Protein AF-A0A846PAI8-F1 (afdb_monomer)

Structure (mmCIF, N/CA/C/O backbone):
data_AF-A0A846PAI8-F1
#
_entry.id   AF-A0A846PAI8-F1
#
loop_
_atom_site.group_PDB
_atom_site.id
_atom_site.type_symbol
_atom_site.label_atom_id
_atom_site.label_alt_id
_atom_site.label_comp_id
_atom_site.label_asym_id
_atom_site.label_entity_id
_atom_site.label_seq_id
_atom_site.pdbx_PDB_ins_code
_atom_site.Cartn_x
_atom_site.Cartn_y
_atom_site.Cartn_z
_atom_site.occupancy
_atom_site.B_iso_or_equiv
_atom_site.auth_seq_id
_atom_site.auth_comp_id
_atom_site.auth_asym_id
_atom_site.auth_atom_id
_atom_site.pdbx_PDB_model_num
ATOM 1 N N . MET A 1 1 ? 54.016 17.476 37.861 1.00 36.34 1 MET A N 1
ATOM 2 C CA . MET A 1 1 ? 52.611 17.918 37.958 1.00 36.34 1 MET A CA 1
ATOM 3 C C . MET A 1 1 ? 52.037 17.836 36.549 1.00 36.34 1 MET A C 1
ATOM 5 O O . MET A 1 1 ? 52.328 18.685 35.728 1.00 36.34 1 MET A O 1
ATOM 9 N N . MET A 1 2 ? 51.736 16.606 36.139 1.00 34.03 2 MET A N 1
ATOM 10 C CA . MET A 1 2 ? 50.379 16.043 36.056 1.00 34.03 2 MET A CA 1
ATOM 11 C C . MET A 1 2 ? 49.679 16.520 34.773 1.00 34.03 2 MET A C 1
ATOM 13 O O . MET A 1 2 ? 48.854 17.421 34.789 1.00 34.03 2 MET A O 1
ATOM 17 N N . CYS A 1 3 ? 50.070 15.912 33.653 1.00 38.12 3 CYS A N 1
ATOM 18 C CA . CYS A 1 3 ? 49.162 15.716 32.531 1.00 38.12 3 CYS A CA 1
ATOM 19 C C . CYS A 1 3 ? 48.377 14.440 32.850 1.00 38.12 3 CYS A C 1
ATOM 21 O O . CYS A 1 3 ? 48.999 13.389 32.995 1.00 38.12 3 CYS A O 1
ATOM 23 N N . CYS A 1 4 ? 47.056 14.542 32.981 1.00 35.56 4 CYS A N 1
ATOM 24 C CA . CYS A 1 4 ? 46.140 13.418 32.820 1.00 35.56 4 CYS A CA 1
ATOM 25 C C . CYS A 1 4 ? 44.937 13.863 31.967 1.00 35.56 4 CYS A C 1
ATOM 27 O O . CYS A 1 4 ? 44.648 15.060 31.929 1.00 35.56 4 CYS A O 1
ATOM 29 N N . PRO A 1 5 ? 44.312 12.915 31.251 1.00 48.31 5 PRO A N 1
ATOM 30 C CA . PRO A 1 5 ? 43.570 13.132 30.015 1.00 48.31 5 PRO A CA 1
ATOM 31 C C . PRO A 1 5 ? 42.053 13.070 30.234 1.00 48.31 5 PRO A C 1
ATOM 33 O O . PRO A 1 5 ? 41.604 12.400 31.158 1.00 48.31 5 PRO A O 1
ATOM 36 N N . ASP A 1 6 ? 41.276 13.673 29.335 1.00 35.97 6 ASP A N 1
ATOM 37 C CA . ASP A 1 6 ? 39.876 13.286 29.146 1.00 35.97 6 ASP A CA 1
ATOM 38 C C . ASP A 1 6 ? 39.722 12.646 27.766 1.00 35.97 6 ASP A C 1
ATOM 40 O O . ASP A 1 6 ? 39.612 13.299 26.726 1.00 35.97 6 ASP A O 1
ATOM 44 N N . ASP A 1 7 ? 39.782 11.316 27.803 1.00 42.66 7 ASP A N 1
ATOM 45 C CA . ASP A 1 7 ? 39.329 10.399 26.772 1.00 42.66 7 ASP A CA 1
ATOM 46 C C . ASP A 1 7 ? 37.816 10.561 26.559 1.00 42.66 7 ASP A C 1
ATOM 48 O O . ASP A 1 7 ? 36.997 10.046 27.322 1.00 42.66 7 ASP A O 1
ATOM 52 N N . HIS A 1 8 ? 37.429 11.185 25.449 1.00 39.44 8 HIS A N 1
ATOM 53 C CA . HIS A 1 8 ? 36.162 10.870 24.800 1.00 39.44 8 HIS A CA 1
ATOM 54 C C . HIS A 1 8 ? 36.455 10.271 23.430 1.00 39.44 8 HIS A C 1
ATOM 56 O O . HIS A 1 8 ? 36.760 10.954 22.454 1.00 39.44 8 HIS A O 1
ATOM 62 N N . ALA A 1 9 ? 36.397 8.941 23.406 1.00 36.44 9 ALA A N 1
ATOM 63 C CA . ALA A 1 9 ? 36.524 8.100 22.235 1.00 36.44 9 ALA A CA 1
ATOM 64 C C . ALA A 1 9 ? 35.526 8.524 21.143 1.00 36.44 9 ALA A C 1
ATOM 66 O O . ALA A 1 9 ? 34.367 8.108 21.131 1.00 36.44 9 ALA A O 1
ATOM 67 N N . HIS A 1 10 ? 35.997 9.316 20.180 1.00 39.66 10 HIS A N 1
ATOM 68 C CA . HIS A 1 10 ? 35.376 9.417 18.867 1.00 39.66 10 HIS A CA 1
ATOM 69 C C . HIS A 1 10 ? 35.599 8.085 18.149 1.00 39.66 10 HIS A C 1
ATOM 71 O O . HIS A 1 10 ? 36.611 7.872 17.481 1.00 39.66 10 HIS A O 1
ATOM 77 N N . ALA A 1 11 ? 34.663 7.154 18.334 1.00 42.78 11 ALA A N 1
ATOM 78 C CA . ALA A 1 11 ? 34.606 5.943 17.535 1.00 42.78 11 ALA A CA 1
ATOM 79 C C . ALA A 1 11 ? 34.621 6.322 16.044 1.00 42.78 11 ALA A C 1
ATOM 81 O O . ALA A 1 11 ? 33.962 7.267 15.611 1.00 42.78 11 ALA A O 1
ATOM 82 N N . SER A 1 12 ? 35.424 5.588 15.279 1.00 48.50 12 SER A N 1
ATOM 83 C CA . SER A 1 12 ? 35.656 5.718 13.840 1.00 48.50 12 SER A CA 1
ATOM 84 C C . SER A 1 12 ? 34.348 5.689 13.027 1.00 48.50 12 SER A C 1
ATOM 86 O O . SER A 1 12 ? 33.912 4.650 12.540 1.00 48.50 12 SER A O 1
ATOM 88 N N . HIS A 1 13 ? 33.702 6.847 12.883 1.00 51.06 13 HIS A N 1
ATOM 89 C CA . HIS A 1 13 ? 32.506 7.034 12.055 1.00 51.06 13 HIS A CA 1
ATOM 90 C C . HIS A 1 13 ? 32.840 7.430 10.602 1.00 51.06 13 HIS A C 1
ATOM 92 O O . HIS A 1 13 ? 31.940 7.479 9.765 1.00 51.06 13 HIS A O 1
ATOM 98 N N . SER A 1 14 ? 34.113 7.693 10.266 1.00 60.25 14 SER A N 1
ATOM 99 C CA . SER A 1 14 ? 34.485 8.205 8.935 1.00 60.25 14 SER A CA 1
ATOM 100 C C . SER A 1 14 ? 34.465 7.135 7.839 1.00 60.25 14 SER A C 1
ATOM 102 O O . SER A 1 14 ? 34.021 7.418 6.729 1.00 60.25 14 SER A O 1
ATOM 104 N N . GLY A 1 15 ? 34.873 5.897 8.142 1.00 66.62 15 GLY A N 1
ATOM 105 C CA . GLY A 1 15 ? 34.967 4.827 7.139 1.00 66.62 15 GLY A CA 1
ATOM 106 C C . GLY A 1 15 ? 33.605 4.315 6.662 1.00 66.62 15 GLY A C 1
ATOM 107 O O . GLY A 1 15 ? 33.391 4.116 5.468 1.00 66.62 15 GLY A O 1
ATOM 108 N N . ILE A 1 16 ? 32.648 4.165 7.583 1.00 71.19 16 ILE A N 1
ATOM 109 C CA . ILE A 1 16 ? 31.279 3.742 7.245 1.00 71.19 16 ILE A CA 1
ATOM 110 C C . ILE A 1 16 ? 30.592 4.823 6.404 1.00 71.19 16 ILE A C 1
ATOM 112 O O . ILE A 1 16 ? 29.949 4.514 5.401 1.00 71.19 16 ILE A O 1
ATOM 116 N N . TRP A 1 17 ? 30.773 6.096 6.771 1.00 75.75 17 TRP A N 1
ATOM 117 C CA . TRP A 1 17 ? 30.214 7.218 6.023 1.00 75.75 17 TRP A CA 1
ATOM 118 C C . TRP A 1 17 ? 30.789 7.321 4.606 1.00 75.75 17 TRP A C 1
ATOM 120 O O . TRP A 1 17 ? 30.033 7.546 3.663 1.00 75.75 17 TRP A O 1
ATOM 130 N N . GLN A 1 18 ? 32.096 7.097 4.433 1.00 76.06 18 GLN A N 1
ATOM 131 C CA . GLN A 1 18 ? 32.730 7.062 3.111 1.00 76.06 18 GLN A CA 1
ATOM 132 C C . GLN A 1 18 ? 32.142 5.963 2.221 1.00 76.06 18 GLN A C 1
ATOM 134 O O . GLN A 1 18 ? 31.737 6.251 1.098 1.00 76.06 18 GLN A O 1
ATOM 139 N N . MET A 1 19 ? 32.011 4.7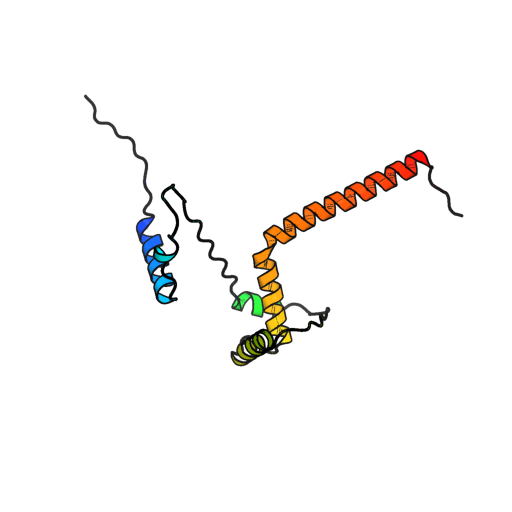40 2.742 1.00 75.75 19 MET A N 1
ATOM 140 C CA . MET A 1 19 ? 31.469 3.611 1.979 1.00 75.75 19 MET A CA 1
ATOM 141 C C . MET A 1 19 ? 30.004 3.832 1.567 1.00 75.75 19 MET A C 1
ATOM 143 O O . MET A 1 19 ? 29.609 3.519 0.444 1.00 75.75 19 MET A O 1
ATOM 147 N N . ILE A 1 20 ? 29.188 4.402 2.460 1.00 77.94 20 ILE A N 1
ATOM 148 C CA . ILE A 1 20 ? 27.792 4.749 2.158 1.00 77.94 20 ILE A CA 1
ATOM 149 C C . ILE A 1 20 ? 27.728 5.874 1.118 1.00 77.94 20 ILE A C 1
ATOM 151 O O . ILE A 1 20 ? 26.963 5.776 0.160 1.00 77.94 20 ILE A O 1
ATOM 155 N N . SER A 1 21 ? 28.547 6.916 1.268 1.00 76.44 21 SER A N 1
ATOM 156 C CA . SER A 1 21 ? 28.586 8.056 0.341 1.00 76.44 21 SER A CA 1
ATOM 157 C C . SER A 1 21 ? 28.981 7.629 -1.072 1.00 76.44 21 SER A C 1
ATOM 159 O O . SER A 1 21 ? 28.377 8.073 -2.046 1.00 76.44 21 SER A O 1
ATOM 161 N N . GLU A 1 22 ? 29.950 6.721 -1.185 1.00 80.62 22 GLU A N 1
ATOM 162 C CA . GLU A 1 22 ? 30.377 6.133 -2.455 1.00 80.62 22 GLU A CA 1
ATOM 163 C C . GLU A 1 22 ? 29.246 5.323 -3.106 1.00 80.62 22 GLU A C 1
ATOM 165 O O . GLU A 1 22 ? 28.915 5.547 -4.271 1.00 80.62 22 GLU A O 1
ATOM 170 N N . LYS A 1 23 ? 28.563 4.465 -2.336 1.00 78.94 23 LYS A N 1
ATOM 171 C CA . LYS A 1 23 ? 27.414 3.681 -2.823 1.00 78.94 23 LYS A CA 1
ATOM 172 C C . LYS A 1 23 ? 26.234 4.541 -3.271 1.00 78.94 23 LYS A C 1
ATOM 174 O O . LYS A 1 23 ? 25.552 4.188 -4.231 1.00 78.94 23 LYS A O 1
ATOM 179 N N . LEU A 1 24 ? 25.975 5.659 -2.599 1.00 76.56 24 LEU A N 1
ATOM 180 C CA . LEU A 1 24 ? 24.9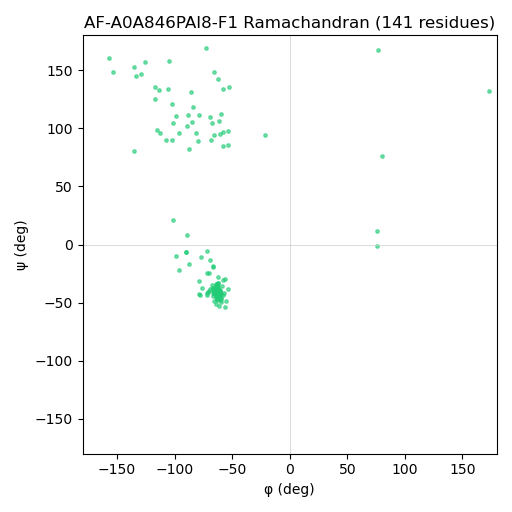26 6.601 -2.998 1.00 76.56 24 LEU A CA 1
ATOM 181 C C . LEU A 1 24 ? 25.294 7.331 -4.290 1.00 76.56 24 LEU A C 1
ATOM 183 O O . LEU A 1 24 ? 24.457 7.457 -5.185 1.00 76.56 24 LEU A O 1
ATOM 187 N N . ARG A 1 25 ? 26.565 7.719 -4.428 1.00 79.56 25 ARG A N 1
ATOM 188 C CA . ARG A 1 25 ? 27.081 8.385 -5.626 1.00 79.56 25 ARG A CA 1
ATOM 189 C C . ARG A 1 25 ? 27.060 7.461 -6.847 1.00 79.56 25 ARG A C 1
ATOM 191 O O . ARG A 1 25 ? 26.672 7.905 -7.923 1.00 79.56 25 ARG A O 1
ATOM 198 N N . GLU A 1 26 ? 27.345 6.166 -6.675 1.00 78.56 26 GLU A N 1
ATOM 199 C CA . GLU A 1 26 ? 27.131 5.135 -7.712 1.00 78.56 26 GLU A CA 1
ATOM 200 C C . GLU A 1 26 ? 25.666 5.059 -8.181 1.00 78.56 26 GLU A C 1
ATOM 202 O O . GLU A 1 26 ? 25.390 4.721 -9.331 1.00 78.56 26 GLU A O 1
ATOM 207 N N . LYS A 1 27 ? 24.714 5.365 -7.294 1.00 76.62 27 LYS A N 1
ATOM 208 C CA . LYS A 1 27 ? 23.275 5.399 -7.591 1.00 76.62 27 LYS A CA 1
ATOM 209 C C . LYS A 1 27 ? 22.793 6.767 -8.085 1.00 76.62 27 LYS A C 1
ATOM 211 O O . LYS A 1 27 ? 21.590 6.952 -8.245 1.00 76.62 27 LYS A O 1
ATOM 216 N N . GLY A 1 28 ? 23.708 7.703 -8.349 1.00 71.94 28 GLY A N 1
ATOM 217 C CA . GLY A 1 28 ? 23.398 9.048 -8.840 1.00 71.94 28 GLY A CA 1
ATOM 218 C C . GLY A 1 28 ? 22.843 9.995 -7.775 1.00 71.94 28 GLY A C 1
ATOM 219 O O . GLY A 1 28 ? 22.353 11.068 -8.115 1.00 71.94 28 GLY A O 1
ATOM 220 N N . ILE A 1 29 ? 22.906 9.613 -6.497 1.00 73.06 29 ILE A N 1
ATOM 221 C CA . ILE A 1 29 ? 22.478 10.442 -5.370 1.00 73.06 29 ILE A CA 1
ATOM 222 C C . ILE A 1 29 ? 23.730 11.083 -4.786 1.00 73.06 29 ILE A C 1
ATOM 224 O O . ILE A 1 29 ? 24.564 10.398 -4.193 1.00 73.06 29 ILE A O 1
ATOM 228 N N . ASP A 1 30 ? 23.874 12.394 -4.951 1.00 73.44 30 ASP A N 1
ATOM 229 C CA . ASP A 1 30 ? 24.990 13.120 -4.360 1.00 73.44 30 ASP A CA 1
ATOM 230 C C . ASP A 1 30 ? 24.631 13.596 -2.932 1.00 73.44 30 ASP A C 1
ATOM 232 O O . ASP A 1 30 ? 23.750 14.442 -2.754 1.00 73.44 30 ASP A O 1
ATOM 236 N N . PRO A 1 31 ? 25.265 13.032 -1.883 1.00 66.12 31 PRO A N 1
ATOM 237 C CA . PRO A 1 31 ? 24.933 13.349 -0.492 1.00 66.12 31 PRO A CA 1
ATOM 238 C C . PRO A 1 31 ? 25.266 14.798 -0.098 1.00 66.12 31 PRO A C 1
ATOM 240 O O . PRO A 1 31 ? 24.708 15.308 0.883 1.00 66.12 31 PRO A O 1
ATOM 243 N N . ASP A 1 32 ? 26.140 15.457 -0.865 1.00 67.44 32 ASP A N 1
ATOM 244 C CA . ASP A 1 32 ? 26.578 16.835 -0.640 1.00 67.44 32 ASP A CA 1
ATOM 245 C C . ASP A 1 32 ? 25.531 17.852 -1.130 1.00 67.44 32 ASP A C 1
ATOM 247 O O . ASP A 1 32 ? 25.334 18.894 -0.503 1.00 67.44 32 ASP A O 1
ATOM 251 N N . THR A 1 33 ? 24.763 17.523 -2.175 1.00 63.22 33 THR A N 1
ATOM 252 C CA . THR A 1 33 ? 23.693 18.386 -2.716 1.00 63.22 33 THR A CA 1
ATOM 253 C C . THR A 1 33 ? 22.410 18.380 -1.881 1.00 63.22 33 THR A C 1
ATOM 255 O O . THR A 1 33 ? 21.551 19.236 -2.066 1.00 63.22 33 THR A O 1
ATOM 258 N N . LEU A 1 34 ? 22.281 17.470 -0.909 1.00 56.53 34 LEU A N 1
ATOM 259 C CA . LEU A 1 34 ? 21.187 17.478 0.075 1.00 56.53 34 LEU A CA 1
ATOM 260 C C . LEU A 1 34 ? 21.325 18.613 1.113 1.00 56.53 34 LEU A C 1
ATOM 262 O O . LEU A 1 34 ? 20.450 18.786 1.960 1.00 56.53 34 LEU A O 1
ATOM 266 N N . CYS A 1 35 ? 22.434 19.361 1.090 1.00 49.66 35 CYS A N 1
ATOM 267 C CA . CYS A 1 35 ? 22.641 20.583 1.863 1.00 49.66 35 CYS A CA 1
ATOM 268 C C . CYS A 1 35 ? 22.317 21.810 1.006 1.00 49.66 35 CYS A C 1
ATOM 270 O O . CYS A 1 35 ? 23.162 22.322 0.279 1.00 49.66 35 CYS A O 1
ATOM 272 N N . SER A 1 36 ? 21.104 22.331 1.124 1.00 44.66 36 SER A N 1
ATOM 273 C CA . SER A 1 36 ? 20.806 23.718 0.759 1.00 44.66 36 SER A CA 1
ATOM 274 C C . SER A 1 36 ? 19.945 24.305 1.871 1.00 44.66 36 SER A C 1
ATOM 276 O O . SER A 1 36 ? 18.722 24.287 1.796 1.00 44.66 36 SER A O 1
ATOM 278 N N . GLY A 1 37 ? 20.592 24.720 2.960 1.00 45.09 37 GLY A N 1
ATOM 279 C CA . GLY A 1 37 ? 19.945 25.328 4.122 1.00 45.09 37 GLY A CA 1
ATOM 280 C C . GLY A 1 37 ? 20.940 25.542 5.259 1.00 45.09 37 GLY A C 1
ATOM 281 O O . GLY A 1 37 ? 21.741 24.656 5.550 1.00 45.09 37 GLY A O 1
ATOM 282 N N . ASP A 1 38 ? 20.920 26.739 5.832 1.00 43.88 38 ASP A N 1
ATOM 283 C CA . ASP A 1 38 ? 21.986 27.307 6.648 1.00 43.88 38 ASP A CA 1
ATOM 284 C C . ASP A 1 38 ? 22.268 26.591 7.982 1.00 43.88 38 ASP A C 1
ATOM 286 O O . ASP A 1 38 ? 21.408 26.019 8.646 1.00 43.88 38 ASP A O 1
ATOM 290 N N . MET A 1 39 ? 23.548 26.683 8.327 1.00 49.81 39 MET A N 1
ATOM 291 C CA . MET A 1 39 ? 24.268 26.398 9.564 1.00 49.81 39 MET A CA 1
ATOM 292 C C . MET A 1 39 ? 23.444 26.373 10.873 1.00 49.81 39 MET A C 1
ATOM 294 O O . MET A 1 39 ? 23.348 27.368 11.577 1.00 49.81 39 MET A O 1
ATOM 298 N N . GLU A 1 40 ? 22.991 25.182 11.266 1.00 45.94 40 GLU A N 1
ATOM 299 C CA . GLU A 1 40 ? 22.975 24.691 12.652 1.00 45.94 40 GLU A CA 1
ATOM 300 C C . GLU A 1 40 ? 23.018 23.154 12.621 1.00 45.94 40 GLU A C 1
ATOM 302 O O . GLU A 1 40 ? 22.593 22.530 11.652 1.00 45.94 40 GLU A O 1
ATOM 307 N N . SER A 1 41 ? 23.634 22.543 13.632 1.00 49.09 41 SER A N 1
ATOM 308 C CA . SER A 1 41 ? 24.024 21.127 13.682 1.00 49.09 41 SER A CA 1
ATOM 309 C C . SER A 1 41 ? 22.847 20.155 13.489 1.00 49.09 41 SER A C 1
ATOM 311 O O . SER A 1 41 ? 22.270 19.637 14.443 1.00 49.09 41 SER A O 1
ATOM 313 N N . PHE A 1 42 ? 22.502 19.863 12.237 1.00 40.97 42 PHE A N 1
ATOM 314 C CA . PHE A 1 42 ? 21.586 18.789 11.887 1.00 40.97 42 PHE A CA 1
ATOM 315 C C . PHE A 1 42 ? 22.384 17.502 11.699 1.00 40.97 42 PHE A C 1
ATOM 317 O O . PHE A 1 42 ? 23.001 17.260 10.660 1.00 40.97 42 PHE A O 1
ATOM 324 N N . CYS A 1 43 ? 22.346 16.637 12.712 1.00 43.66 43 CYS A N 1
ATOM 325 C CA . CYS A 1 43 ? 22.735 15.243 12.554 1.00 43.66 43 CYS A CA 1
ATOM 326 C C . CYS A 1 43 ? 21.719 14.591 11.599 1.00 43.66 43 CYS A C 1
ATOM 328 O O . CYS A 1 43 ? 20.614 14.219 12.000 1.00 43.66 43 CYS A O 1
ATOM 330 N N . LYS A 1 44 ? 22.048 14.555 10.301 1.00 56.25 44 LYS A N 1
ATOM 331 C CA . LYS A 1 44 ? 21.175 14.015 9.255 1.00 56.25 44 LYS A CA 1
ATOM 332 C C . LYS A 1 44 ? 20.877 12.547 9.560 1.00 56.25 44 LYS A C 1
ATOM 334 O O . LYS A 1 44 ? 21.760 11.695 9.474 1.00 56.25 44 LYS A O 1
ATOM 339 N N . LYS A 1 45 ? 19.622 12.236 9.884 1.00 50.97 45 LYS A N 1
ATOM 340 C CA . LYS A 1 45 ? 19.146 10.854 9.966 1.00 50.97 45 LYS A CA 1
ATOM 341 C C . LYS A 1 45 ? 18.818 10.378 8.557 1.00 50.97 45 LYS A C 1
ATOM 343 O O . LYS A 1 45 ? 17.739 10.640 8.039 1.00 50.97 45 LYS A O 1
ATOM 348 N N . MET A 1 46 ? 19.767 9.696 7.929 1.00 53.47 46 MET A N 1
ATOM 349 C CA . MET A 1 46 ? 19.491 8.912 6.732 1.00 53.47 46 MET A CA 1
ATOM 350 C C . MET A 1 46 ? 18.841 7.600 7.170 1.00 53.47 46 MET A C 1
ATOM 352 O O . MET A 1 46 ? 19.484 6.773 7.813 1.00 53.47 46 MET A O 1
ATOM 356 N N . VAL A 1 47 ? 17.560 7.423 6.854 1.00 49.94 47 VAL A N 1
ATOM 357 C CA . VAL A 1 47 ? 16.851 6.164 7.094 1.00 49.94 47 VAL A CA 1
ATOM 358 C C . VAL A 1 47 ? 16.765 5.422 5.767 1.00 49.94 47 VAL A C 1
ATOM 360 O O . VAL A 1 47 ? 15.991 5.786 4.885 1.00 49.94 47 VAL A O 1
ATOM 363 N N . CYS A 1 48 ? 17.581 4.382 5.611 1.00 48.72 48 CYS A N 1
ATOM 364 C CA . CYS A 1 48 ? 17.484 3.472 4.475 1.00 48.72 48 CYS A CA 1
ATOM 365 C C . CYS A 1 48 ? 16.349 2.476 4.734 1.00 48.72 48 CYS A C 1
ATOM 367 O O . CYS A 1 48 ? 16.572 1.408 5.300 1.00 48.72 48 CYS A O 1
ATOM 369 N N . ILE A 1 49 ? 15.128 2.825 4.329 1.00 51.50 49 ILE A N 1
ATOM 370 C CA . ILE A 1 49 ? 14.009 1.878 4.284 1.00 51.50 49 ILE A CA 1
ATOM 371 C C . ILE A 1 49 ? 14.064 1.188 2.924 1.00 51.50 49 ILE A C 1
ATOM 373 O O . ILE A 1 49 ? 13.410 1.595 1.970 1.00 51.50 49 ILE A O 1
ATOM 377 N N . ALA A 1 50 ? 14.910 0.170 2.819 1.00 51.72 50 ALA A N 1
ATOM 378 C CA . ALA A 1 50 ? 14.824 -0.796 1.738 1.00 51.72 50 ALA A CA 1
ATOM 379 C C . ALA A 1 50 ? 14.174 -2.045 2.331 1.00 51.72 50 ALA A C 1
ATOM 381 O O . ALA A 1 50 ? 14.889 -2.897 2.865 1.00 51.72 50 ALA A O 1
ATOM 382 N N . PRO A 1 51 ? 12.836 -2.178 2.307 1.00 56.19 51 PRO A N 1
ATOM 383 C CA . PRO A 1 51 ? 12.299 -3.513 2.422 1.00 56.19 51 PRO A CA 1
ATOM 384 C C . PRO A 1 51 ? 12.897 -4.307 1.268 1.00 56.19 51 PRO A C 1
ATOM 386 O O . PRO A 1 51 ? 12.975 -3.815 0.142 1.00 56.19 51 PRO A O 1
ATOM 389 N N . ASP A 1 52 ? 13.389 -5.509 1.533 1.00 71.00 52 ASP A N 1
ATOM 390 C CA . ASP A 1 52 ? 13.842 -6.347 0.438 1.00 71.00 52 ASP A CA 1
ATOM 391 C C . ASP A 1 52 ? 12.596 -6.733 -0.374 1.00 71.00 52 ASP A C 1
ATOM 393 O O . ASP A 1 52 ? 11.764 -7.540 0.061 1.00 71.00 52 ASP A O 1
ATOM 397 N N . LEU A 1 53 ? 12.417 -6.098 -1.538 1.00 78.00 53 LEU A N 1
ATOM 398 C CA . LEU A 1 53 ? 11.282 -6.376 -2.418 1.00 78.00 53 LEU A CA 1
ATOM 399 C C . LEU A 1 53 ? 11.245 -7.866 -2.774 1.00 78.00 53 LEU A C 1
ATOM 401 O O . LEU A 1 53 ? 10.161 -8.423 -2.928 1.00 78.00 53 LEU A O 1
ATOM 405 N N . LYS A 1 54 ? 12.401 -8.541 -2.819 1.00 79.75 54 LYS A N 1
ATOM 406 C CA . LYS A 1 54 ? 12.488 -9.983 -3.056 1.00 79.75 54 LYS A CA 1
ATOM 407 C C . LYS A 1 54 ? 11.828 -10.784 -1.937 1.00 79.75 54 LYS A C 1
ATOM 409 O O . LYS A 1 54 ? 11.064 -11.706 -2.222 1.00 79.75 54 LYS A O 1
ATOM 414 N N . VAL A 1 55 ? 12.094 -10.423 -0.681 1.00 81.50 55 VAL A N 1
ATOM 415 C CA . VAL A 1 55 ? 11.465 -11.055 0.490 1.00 81.50 55 VAL A CA 1
ATOM 416 C C . VAL A 1 55 ? 9.959 -10.831 0.442 1.00 81.50 55 VAL A C 1
ATOM 418 O O . VAL A 1 55 ? 9.186 -11.768 0.598 1.00 81.50 55 VAL A O 1
ATOM 421 N N . SER A 1 56 ? 9.537 -9.614 0.116 1.00 81.50 56 SER A N 1
ATOM 422 C CA . SER A 1 56 ? 8.120 -9.248 0.079 1.00 81.50 56 SER A CA 1
ATOM 423 C C . SER A 1 56 ? 7.353 -9.973 -1.034 1.00 81.50 56 SER A C 1
ATOM 425 O O . SER A 1 56 ? 6.246 -10.456 -0.802 1.00 81.50 56 SER A O 1
ATOM 427 N N . VAL A 1 57 ? 7.957 -10.141 -2.216 1.00 80.31 57 VAL A N 1
ATOM 428 C CA . VAL A 1 57 ? 7.434 -11.002 -3.295 1.00 80.31 57 VAL A CA 1
ATOM 429 C C . VAL A 1 57 ? 7.300 -12.452 -2.830 1.00 80.31 57 VAL A C 1
ATOM 431 O O . VAL A 1 57 ? 6.255 -13.071 -3.033 1.00 80.31 57 VAL A O 1
ATOM 434 N N . GLN A 1 58 ? 8.327 -12.993 -2.175 1.00 81.69 58 GLN A N 1
ATOM 435 C CA . GLN A 1 58 ? 8.306 -14.367 -1.680 1.00 81.69 58 GLN A CA 1
ATOM 436 C C . GLN A 1 58 ? 7.215 -14.582 -0.619 1.00 81.69 58 GLN A C 1
ATOM 438 O O . GLN A 1 58 ? 6.475 -15.561 -0.699 1.00 81.69 58 GLN A O 1
ATOM 443 N N . GLU A 1 59 ? 7.084 -13.669 0.342 1.00 83.06 59 GLU A N 1
ATOM 444 C CA . GLU A 1 59 ? 6.050 -13.702 1.383 1.00 83.06 59 GLU A CA 1
ATOM 445 C C . GLU A 1 59 ? 4.638 -13.603 0.799 1.00 83.06 59 GLU A C 1
ATOM 447 O O . GLU A 1 59 ? 3.729 -14.307 1.235 1.00 83.06 59 GLU A O 1
ATOM 452 N N . MET A 1 60 ? 4.433 -12.745 -0.205 1.00 80.19 60 MET A N 1
ATOM 453 C CA . MET A 1 60 ? 3.137 -12.629 -0.880 1.00 80.19 60 MET A CA 1
ATOM 454 C C . MET A 1 60 ? 2.718 -13.925 -1.571 1.00 80.19 60 MET A C 1
ATOM 456 O O . MET A 1 60 ? 1.527 -14.226 -1.606 1.00 80.19 60 MET A O 1
ATOM 460 N N . GLY A 1 61 ? 3.676 -14.701 -2.083 1.00 74.38 61 GLY A N 1
ATOM 461 C CA . GLY A 1 61 ? 3.419 -16.005 -2.692 1.00 74.38 61 GLY A CA 1
ATOM 462 C C . GLY A 1 61 ? 2.973 -17.097 -1.710 1.00 74.38 61 GLY A C 1
ATOM 463 O O . GLY A 1 61 ? 2.515 -18.145 -2.158 1.00 74.38 61 GLY A O 1
ATOM 464 N N . GLN A 1 62 ? 3.105 -16.879 -0.396 1.00 76.81 62 GLN A N 1
ATOM 465 C CA . GLN A 1 62 ? 2.791 -17.870 0.646 1.00 76.81 62 GLN A CA 1
ATOM 466 C C . GLN A 1 62 ? 1.383 -17.712 1.236 1.00 76.81 62 GLN A C 1
ATOM 468 O O . GLN A 1 62 ? 0.837 -18.663 1.790 1.00 76.81 62 GLN A O 1
ATOM 473 N N . SER A 1 63 ? 0.789 -16.523 1.124 1.00 73.81 63 SER A N 1
ATOM 474 C CA . SER A 1 63 ? -0.515 -16.178 1.701 1.00 73.81 63 SER A CA 1
ATOM 475 C C . SER A 1 63 ? -1.609 -16.106 0.630 1.00 73.81 63 SER A C 1
ATOM 477 O O . SER A 1 63 ? -1.413 -15.449 -0.394 1.00 73.81 63 SER A O 1
ATOM 479 N N . ALA A 1 64 ? -2.774 -16.716 0.875 1.00 69.19 64 ALA A N 1
ATOM 480 C CA . ALA A 1 64 ? -3.945 -16.567 0.006 1.00 69.19 64 ALA A CA 1
ATOM 481 C C . ALA A 1 64 ? -4.426 -15.102 -0.046 1.00 69.19 64 ALA A C 1
ATOM 483 O O . ALA A 1 64 ? -4.365 -14.372 0.945 1.00 69.19 64 ALA A O 1
ATOM 484 N N . ARG A 1 65 ? -4.880 -14.661 -1.225 1.00 69.75 65 ARG A N 1
ATOM 485 C CA . ARG A 1 65 ? -5.398 -13.305 -1.463 1.00 69.75 65 ARG A CA 1
ATOM 486 C C . ARG A 1 65 ? -6.913 -13.369 -1.622 1.00 69.75 65 ARG A C 1
ATOM 488 O O . ARG A 1 65 ? -7.407 -13.495 -2.737 1.00 69.75 65 ARG A O 1
ATOM 495 N N . ASP A 1 66 ? -7.629 -13.247 -0.510 1.00 78.81 66 ASP A N 1
ATOM 496 C CA . ASP A 1 66 ? -9.089 -13.441 -0.483 1.00 78.81 66 ASP A CA 1
ATOM 497 C C . ASP A 1 66 ? -9.886 -12.149 -0.745 1.00 78.81 66 ASP A C 1
ATOM 499 O O . ASP A 1 66 ? -11.107 -12.176 -0.888 1.00 78.81 66 ASP A O 1
ATOM 503 N N . GLN A 1 67 ? -9.208 -11.000 -0.827 1.00 82.62 67 GLN A N 1
ATOM 504 C CA . GLN A 1 67 ? -9.829 -9.689 -1.023 1.00 82.62 67 GLN A CA 1
ATOM 505 C C . GLN A 1 67 ? -9.383 -9.047 -2.339 1.00 82.62 67 GLN A C 1
ATOM 507 O O . GLN A 1 67 ? -8.196 -9.030 -2.672 1.00 82.62 67 GLN A O 1
ATOM 512 N N . THR A 1 68 ? -10.347 -8.485 -3.076 1.00 87.50 68 THR A N 1
ATOM 513 C CA . THR A 1 68 ? -10.113 -7.777 -4.342 1.00 87.50 68 THR A CA 1
ATOM 514 C C . THR A 1 68 ? -10.441 -6.300 -4.191 1.00 87.50 68 THR A C 1
ATOM 516 O O . THR A 1 68 ? -11.509 -5.938 -3.704 1.00 87.50 68 THR A O 1
ATOM 519 N N . VAL A 1 69 ? -9.534 -5.451 -4.668 1.00 88.50 69 VAL A N 1
ATOM 520 C CA . VAL A 1 69 ? -9.719 -4.001 -4.741 1.00 88.50 69 VAL A CA 1
ATOM 521 C C . VAL A 1 69 ? -9.678 -3.592 -6.214 1.00 88.50 69 VAL A C 1
ATOM 523 O O . VAL A 1 69 ? -8.721 -3.913 -6.915 1.00 88.50 69 VAL A O 1
ATOM 526 N N . MET A 1 70 ? -10.713 -2.893 -6.689 1.00 92.88 70 MET A N 1
ATOM 527 C CA . MET A 1 70 ? -10.743 -2.287 -8.025 1.00 92.88 70 MET A CA 1
ATOM 528 C C . MET A 1 70 ? -10.472 -0.787 -7.905 1.00 92.88 70 MET A C 1
ATOM 530 O O . MET A 1 70 ? -11.220 -0.078 -7.235 1.00 92.88 70 MET A O 1
ATOM 534 N N . VAL A 1 71 ? -9.421 -0.301 -8.564 1.00 91.94 71 VAL A N 1
ATOM 535 C CA . VAL A 1 71 ? -9.027 1.116 -8.562 1.00 91.94 71 VAL A CA 1
ATOM 536 C C . VAL A 1 71 ? -8.833 1.622 -9.982 1.00 91.94 71 VAL A C 1
ATOM 538 O O . VAL A 1 71 ? -8.404 0.881 -10.865 1.00 91.94 71 VAL A O 1
ATOM 541 N N . ARG A 1 72 ? -9.144 2.901 -10.198 1.00 96.44 72 ARG A N 1
ATOM 542 C CA . ARG A 1 72 ? -8.719 3.621 -11.399 1.00 96.44 72 ARG A CA 1
ATOM 543 C C . ARG A 1 72 ? -7.325 4.178 -11.139 1.00 96.44 72 ARG A C 1
ATOM 545 O O . ARG A 1 72 ? -7.110 4.793 -10.101 1.00 96.44 72 ARG A O 1
ATOM 552 N N . ILE A 1 73 ? -6.421 3.956 -12.079 1.00 95.88 73 ILE A N 1
ATOM 553 C CA . ILE A 1 73 ? -5.053 4.473 -12.057 1.00 95.88 73 ILE A CA 1
ATOM 554 C C . ILE A 1 73 ? -4.799 5.234 -13.355 1.00 95.88 73 ILE A C 1
ATOM 556 O O . ILE A 1 73 ? -5.491 5.007 -14.351 1.00 95.88 73 ILE A O 1
ATOM 560 N N . ASP A 1 74 ? -3.840 6.149 -13.330 1.00 97.75 74 ASP A N 1
ATOM 561 C CA . ASP A 1 74 ? -3.367 6.817 -14.537 1.00 97.75 74 ASP A CA 1
ATOM 562 C C . ASP A 1 74 ? -2.519 5.880 -15.421 1.00 97.75 74 ASP A C 1
ATOM 564 O O . ASP A 1 74 ? -2.139 4.765 -15.045 1.00 97.75 74 ASP A O 1
ATOM 568 N N . GLU A 1 75 ? -2.249 6.348 -16.639 1.00 97.69 75 GLU A N 1
ATOM 569 C CA . GLU A 1 75 ? -1.492 5.610 -17.651 1.00 97.69 75 GLU A CA 1
ATOM 570 C C . GLU A 1 75 ? -0.038 5.350 -17.223 1.00 97.69 75 GLU A C 1
ATOM 572 O O . GLU A 1 75 ? 0.520 4.301 -17.538 1.00 97.69 75 GLU A O 1
ATOM 577 N N . GLU A 1 76 ? 0.578 6.285 -16.498 1.00 97.75 76 GLU A N 1
ATOM 578 C CA . GLU A 1 76 ? 1.960 6.165 -16.026 1.00 97.75 76 GLU A CA 1
ATOM 579 C C . GLU A 1 76 ? 2.084 5.027 -15.010 1.00 97.75 76 GLU A C 1
ATOM 581 O O . GLU A 1 76 ? 2.905 4.124 -15.171 1.00 97.75 76 GLU A O 1
ATOM 586 N N . SER A 1 77 ? 1.191 5.007 -14.026 1.00 95.88 77 SER A N 1
ATO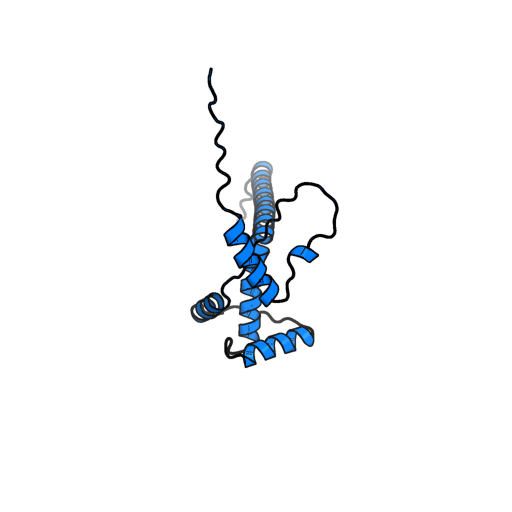M 587 C CA . SER A 1 77 ? 1.075 3.953 -13.026 1.00 95.88 77 SER A CA 1
ATOM 588 C C . SER A 1 77 ? 0.795 2.600 -13.677 1.00 95.88 77 SER A C 1
ATOM 590 O O . SER A 1 77 ? 1.403 1.598 -13.304 1.00 95.88 77 SER A O 1
ATOM 592 N N . SER A 1 78 ? -0.090 2.547 -14.681 1.00 96.75 78 SER A N 1
ATOM 593 C CA . SER A 1 78 ? -0.363 1.300 -15.406 1.00 96.75 78 SER A CA 1
ATOM 594 C C . 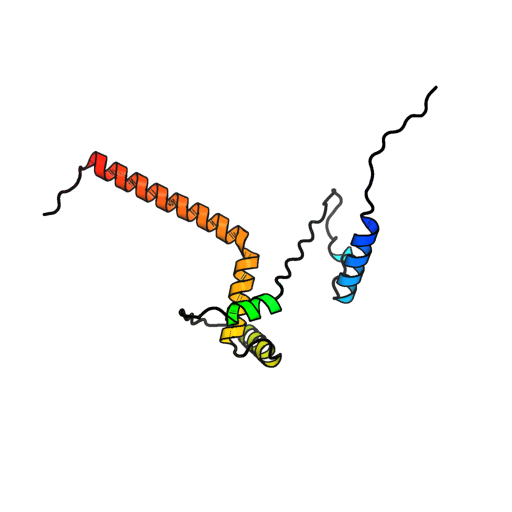SER A 1 78 ? 0.885 0.765 -16.113 1.00 96.75 78 SER A C 1
ATOM 596 O O . SER A 1 78 ? 1.158 -0.433 -16.021 1.00 96.75 78 SER A O 1
ATOM 598 N N . LYS A 1 79 ? 1.656 1.632 -16.780 1.00 98.00 79 LYS A N 1
ATOM 599 C CA . LYS A 1 79 ? 2.909 1.248 -17.452 1.00 98.00 79 LYS A CA 1
ATOM 600 C C . LYS A 1 79 ? 3.978 0.801 -16.466 1.00 98.00 79 LYS A C 1
ATOM 602 O O . LYS A 1 79 ? 4.620 -0.216 -16.695 1.00 98.00 79 LYS A O 1
ATOM 607 N N . ALA A 1 80 ? 4.116 1.488 -15.335 1.00 97.00 80 ALA A N 1
ATOM 608 C CA . ALA A 1 80 ? 5.038 1.063 -14.290 1.00 97.00 80 ALA A CA 1
ATOM 609 C C . ALA A 1 80 ? 4.707 -0.361 -13.805 1.00 97.00 80 ALA A C 1
ATOM 611 O O . ALA A 1 80 ? 5.601 -1.195 -13.674 1.00 97.00 80 ALA A O 1
ATOM 612 N N . LEU A 1 81 ? 3.425 -0.687 -13.598 1.00 96.56 81 LEU A N 1
ATOM 613 C CA . LEU A 1 81 ? 3.020 -2.052 -13.240 1.00 96.56 81 LEU A CA 1
ATOM 614 C C . LEU A 1 81 ? 3.335 -3.070 -14.350 1.00 96.56 81 LEU A C 1
ATOM 616 O O . LEU A 1 81 ? 3.698 -4.202 -14.032 1.00 96.56 81 LEU A O 1
ATOM 620 N N . ASP A 1 82 ? 3.218 -2.690 -15.625 1.00 97.50 82 ASP A N 1
ATOM 621 C CA . ASP A 1 82 ? 3.631 -3.532 -16.756 1.00 97.50 82 ASP A CA 1
ATOM 622 C C . ASP A 1 82 ? 5.128 -3.814 -16.765 1.00 97.50 82 ASP A C 1
ATOM 624 O O . ASP A 1 82 ? 5.532 -4.962 -16.955 1.00 97.50 82 ASP A O 1
ATOM 628 N N . ASP A 1 83 ? 5.953 -2.797 -16.539 1.00 97.38 83 ASP A N 1
ATOM 629 C CA . ASP A 1 83 ? 7.406 -2.950 -16.497 1.00 97.38 83 ASP A CA 1
ATOM 630 C C . ASP A 1 83 ? 7.810 -3.916 -15.382 1.00 97.38 83 ASP A C 1
ATOM 632 O O . ASP A 1 83 ? 8.636 -4.806 -15.586 1.00 97.38 83 ASP A O 1
ATOM 636 N N . TRP A 1 84 ? 7.143 -3.836 -14.229 1.00 95.94 84 TRP A N 1
ATOM 637 C CA . TRP A 1 84 ? 7.338 -4.788 -13.138 1.00 95.94 84 TRP A CA 1
ATOM 638 C C . TRP A 1 84 ? 6.994 -6.223 -13.529 1.00 95.94 84 TRP A C 1
ATOM 640 O O . TRP A 1 84 ? 7.748 -7.136 -13.192 1.00 95.94 84 TRP A O 1
ATOM 650 N N . VAL A 1 85 ? 5.922 -6.443 -14.287 1.00 96.31 85 VAL A N 1
ATOM 651 C CA . VAL A 1 85 ? 5.604 -7.778 -14.818 1.00 96.31 85 VAL A CA 1
ATOM 652 C C . VAL A 1 85 ? 6.679 -8.255 -15.797 1.00 96.31 85 VAL A C 1
ATOM 654 O O . VAL A 1 85 ? 7.091 -9.412 -15.736 1.00 96.31 85 VAL A O 1
ATOM 657 N N . GLN A 1 86 ? 7.192 -7.369 -16.654 1.00 96.31 86 GLN A N 1
ATOM 658 C CA . GLN A 1 86 ? 8.240 -7.707 -17.625 1.00 96.31 86 GLN A CA 1
ATOM 659 C C . GLN A 1 86 ? 9.552 -8.151 -16.965 1.00 96.31 86 GLN A C 1
ATOM 661 O O . GLN A 1 86 ? 10.276 -8.961 -17.540 1.00 96.31 86 GLN A O 1
ATOM 666 N N . THR A 1 87 ? 9.851 -7.684 -15.748 1.00 93.75 87 THR A N 1
ATOM 667 C CA . THR A 1 87 ? 11.034 -8.153 -15.003 1.00 93.75 87 THR A CA 1
ATOM 668 C C . THR A 1 87 ? 10.963 -9.626 -14.583 1.00 93.75 87 THR A C 1
ATOM 670 O O . THR A 1 87 ? 11.986 -10.210 -14.231 1.00 93.75 87 THR A O 1
ATOM 673 N N . GLY A 1 88 ? 9.767 -10.225 -14.565 1.00 90.88 88 GLY A N 1
ATOM 674 C CA . GLY A 1 88 ? 9.536 -11.586 -14.081 1.00 90.88 88 GLY A CA 1
ATOM 675 C C . GLY A 1 88 ? 9.541 -11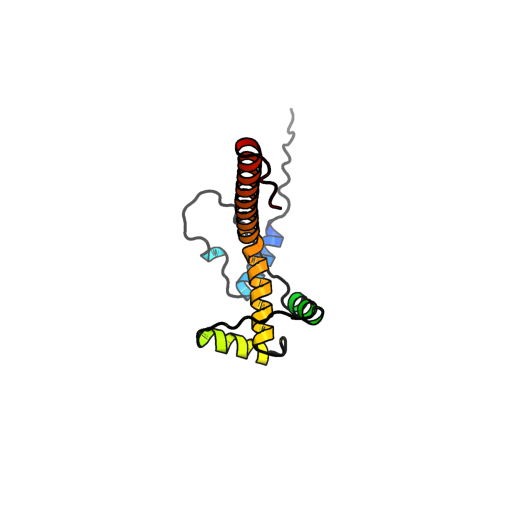.740 -12.554 1.00 90.88 88 GLY A C 1
ATOM 676 O O . GLY A 1 88 ? 9.286 -12.841 -12.066 1.00 90.88 88 GLY A O 1
ATOM 677 N N . TYR A 1 89 ? 9.781 -10.669 -11.785 1.00 88.56 89 TYR A N 1
ATOM 678 C CA . TYR A 1 89 ? 9.685 -10.708 -10.318 1.00 88.56 89 TYR A CA 1
ATOM 679 C C . TYR A 1 89 ? 8.243 -10.849 -9.821 1.00 88.56 89 TYR A C 1
ATOM 681 O O . TYR A 1 89 ? 8.019 -11.344 -8.722 1.00 88.56 89 TYR A O 1
ATOM 689 N N . VAL A 1 90 ? 7.262 -10.440 -10.622 1.00 91.81 90 VAL A N 1
ATOM 690 C CA . VAL A 1 90 ? 5.829 -10.571 -10.338 1.00 91.81 90 VAL A CA 1
ATOM 691 C C . VAL A 1 90 ? 5.125 -11.114 -11.578 1.00 91.81 90 VAL A C 1
ATOM 693 O O . VAL A 1 90 ? 5.509 -10.809 -12.704 1.00 91.81 90 VAL A O 1
ATOM 696 N N . LYS A 1 91 ? 4.092 -11.938 -11.394 1.00 92.06 91 LYS A N 1
ATOM 697 C CA . LYS A 1 91 ? 3.429 -12.683 -12.478 1.00 92.06 91 LYS A CA 1
ATOM 698 C C . LYS A 1 91 ? 2.316 -11.887 -13.154 1.00 92.06 91 LYS A C 1
ATOM 700 O O . LYS A 1 91 ? 1.843 -12.275 -14.217 1.00 92.06 91 LYS A O 1
ATOM 705 N N . SER A 1 92 ? 1.831 -10.820 -12.519 1.00 93.75 92 SER A N 1
ATOM 706 C CA . SER A 1 92 ? 0.701 -10.027 -13.014 1.00 93.75 92 SER A CA 1
ATOM 707 C C . SER A 1 92 ? 0.696 -8.606 -12.451 1.00 93.75 92 SER A C 1
ATOM 709 O O . SER A 1 92 ? 1.268 -8.348 -11.391 1.00 93.75 92 SER A O 1
ATOM 711 N N . ARG A 1 93 ? -0.022 -7.686 -13.113 1.00 94.31 93 ARG A N 1
ATOM 712 C CA . ARG A 1 93 ? -0.198 -6.305 -12.625 1.00 94.31 93 ARG A CA 1
ATOM 713 C C . ARG A 1 93 ? -0.845 -6.257 -11.242 1.00 94.31 93 ARG A C 1
ATOM 715 O O . ARG A 1 93 ? -0.494 -5.411 -10.430 1.00 94.31 93 ARG A O 1
ATOM 722 N N . SER A 1 94 ? -1.780 -7.165 -10.955 1.00 92.38 94 SER A N 1
ATOM 723 C CA . SER A 1 94 ? -2.441 -7.233 -9.647 1.00 92.38 94 SER A CA 1
ATOM 724 C C . SER A 1 94 ? -1.513 -7.754 -8.547 1.00 92.38 94 SER A C 1
ATOM 726 O O . SER A 1 94 ? -1.738 -7.454 -7.375 1.00 92.38 94 SER A O 1
ATOM 728 N N . GLU A 1 95 ? -0.480 -8.529 -8.888 1.00 91.06 95 GLU A N 1
ATOM 729 C CA . GLU A 1 95 ? 0.603 -8.927 -7.980 1.00 91.06 95 GLU A CA 1
ATOM 730 C C . GLU A 1 95 ? 1.610 -7.795 -7.774 1.00 91.06 95 GLU A C 1
ATOM 732 O O . GLU A 1 95 ? 1.940 -7.496 -6.630 1.00 91.06 95 GLU A O 1
ATOM 737 N N . ALA A 1 96 ? 1.995 -7.092 -8.843 1.00 93.56 96 ALA A N 1
ATOM 738 C CA . ALA A 1 96 ? 2.795 -5.871 -8.754 1.00 93.56 96 ALA A CA 1
ATOM 739 C C . ALA A 1 96 ? 2.120 -4.828 -7.843 1.00 93.56 96 ALA A C 1
ATOM 741 O O . ALA A 1 96 ? 2.725 -4.324 -6.902 1.00 93.56 96 ALA A O 1
ATOM 742 N N . ALA A 1 97 ? 0.827 -4.567 -8.048 1.00 94.12 97 ALA A N 1
ATOM 743 C CA . ALA A 1 97 ? 0.063 -3.647 -7.209 1.00 94.12 97 ALA A CA 1
ATOM 744 C C . ALA A 1 97 ? -0.003 -4.118 -5.746 1.00 94.12 97 ALA A C 1
ATOM 746 O O . ALA A 1 97 ? 0.104 -3.305 -4.834 1.00 94.12 97 ALA A O 1
ATOM 747 N N . ALA A 1 98 ? -0.132 -5.427 -5.507 1.00 91.31 98 ALA A N 1
ATOM 748 C CA . ALA A 1 98 ? -0.102 -5.994 -4.157 1.00 91.31 98 ALA A CA 1
ATOM 749 C C . ALA A 1 98 ? 1.218 -5.712 -3.443 1.00 91.31 98 ALA A C 1
ATOM 751 O O . ALA A 1 98 ? 1.202 -5.346 -2.268 1.00 91.31 98 ALA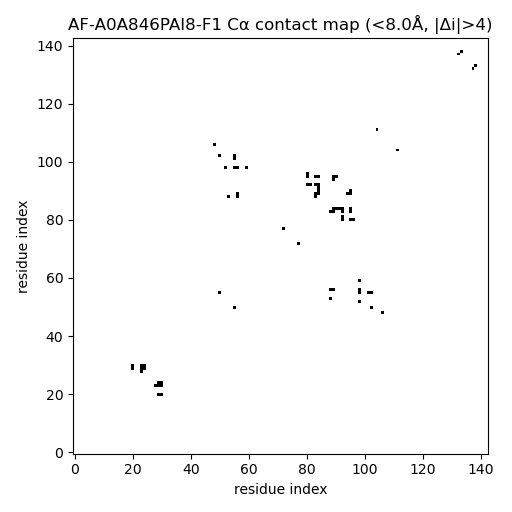 A O 1
ATOM 752 N N . LEU A 1 99 ? 2.332 -5.883 -4.168 1.00 91.62 99 LEU A N 1
ATOM 753 C CA . LEU A 1 99 ? 3.675 -5.613 -3.669 1.00 91.62 99 LEU A CA 1
ATOM 754 C C . LEU A 1 99 ? 3.753 -4.175 -3.184 1.00 91.62 99 LEU A C 1
ATOM 756 O O . LEU A 1 99 ? 4.075 -3.926 -2.029 1.00 91.62 99 LEU A O 1
ATOM 760 N N . PHE A 1 100 ? 3.386 -3.233 -4.049 1.00 92.19 100 PHE A N 1
ATOM 761 C CA . PHE A 1 100 ? 3.480 -1.815 -3.732 1.00 92.19 100 PHE A CA 1
ATOM 762 C C . PHE A 1 100 ? 2.523 -1.371 -2.642 1.00 92.19 100 PHE A C 1
ATOM 764 O O . PHE A 1 100 ? 2.897 -0.534 -1.829 1.00 92.19 100 PHE A O 1
ATOM 771 N N . ILE A 1 101 ? 1.323 -1.945 -2.569 1.00 92.00 101 ILE A N 1
ATOM 772 C CA . ILE A 1 101 ? 0.410 -1.680 -1.457 1.00 92.00 101 ILE A CA 1
ATOM 773 C C . ILE A 1 101 ? 1.036 -2.175 -0.151 1.00 92.00 101 ILE A C 1
ATOM 775 O O . ILE A 1 101 ? 1.088 -1.423 0.818 1.00 92.00 101 ILE A O 1
ATOM 779 N N . ARG A 1 102 ? 1.566 -3.404 -0.116 1.00 89.62 102 ARG A N 1
ATOM 780 C CA . ARG A 1 102 ? 2.221 -3.960 1.078 1.00 89.62 102 ARG A CA 1
ATOM 781 C C . ARG A 1 102 ? 3.411 -3.107 1.514 1.00 89.62 102 ARG A C 1
ATOM 783 O O . ARG A 1 102 ? 3.501 -2.748 2.686 1.00 89.62 102 ARG A O 1
ATOM 790 N N . GLU A 1 103 ? 4.295 -2.765 0.584 1.00 89.56 103 GLU A N 1
ATOM 791 C CA . GLU A 1 103 ? 5.482 -1.968 0.889 1.00 89.56 103 GLU A CA 1
ATOM 792 C C . GLU A 1 103 ? 5.131 -0.525 1.247 1.00 89.56 103 GLU A C 1
ATOM 794 O O . GLU A 1 103 ? 5.678 0.020 2.202 1.00 89.56 103 GLU A O 1
ATOM 799 N N . GLY A 1 104 ? 4.145 0.070 0.578 1.00 90.19 104 GLY A N 1
ATOM 800 C CA . GLY A 1 104 ? 3.621 1.388 0.924 1.00 90.19 104 GLY A CA 1
ATOM 801 C C . GLY A 1 104 ? 3.045 1.435 2.341 1.00 90.19 104 GLY A C 1
ATOM 802 O O . GLY A 1 104 ? 3.306 2.389 3.073 1.00 90.19 104 GLY A O 1
ATOM 803 N N . LEU A 1 105 ? 2.331 0.386 2.766 1.00 90.38 105 LEU A N 1
ATOM 804 C CA . LEU A 1 105 ? 1.820 0.266 4.136 1.00 90.38 105 LEU A CA 1
ATOM 805 C C . LEU A 1 105 ? 2.946 0.116 5.168 1.00 90.38 105 LEU A C 1
ATOM 807 O O . LEU A 1 105 ? 2.847 0.691 6.248 1.00 90.38 105 LEU A O 1
ATOM 811 N N . LYS A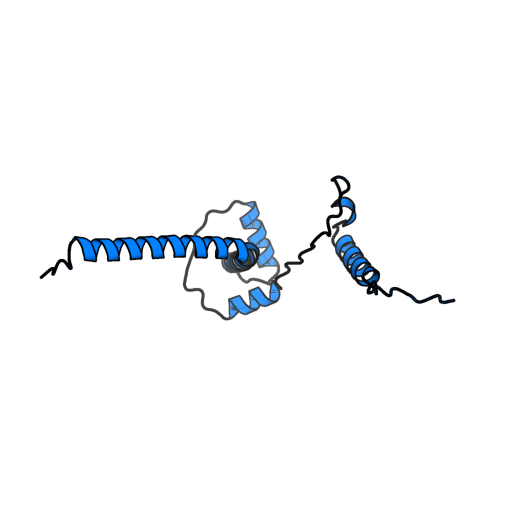 1 106 ? 4.021 -0.618 4.848 1.00 87.94 106 LYS A N 1
ATOM 812 C CA . LYS A 1 106 ? 5.205 -0.716 5.721 1.00 87.94 106 LYS A CA 1
ATOM 813 C C . LYS A 1 106 ? 5.921 0.629 5.846 1.00 87.94 106 LYS A C 1
ATOM 815 O O . LYS A 1 106 ? 6.299 1.012 6.944 1.00 87.94 106 LYS A O 1
ATOM 820 N N . VAL A 1 107 ? 6.077 1.362 4.742 1.00 89.69 107 VAL A N 1
ATOM 821 C CA . VAL A 1 107 ? 6.708 2.694 4.743 1.00 89.69 107 VAL A CA 1
ATOM 822 C C . VAL A 1 107 ? 5.911 3.696 5.582 1.00 89.69 107 VAL A C 1
ATOM 824 O O . VAL A 1 107 ? 6.506 4.562 6.212 1.00 89.69 107 VAL A O 1
ATOM 827 N N . ARG A 1 108 ? 4.579 3.575 5.606 1.00 88.75 108 ARG A N 1
ATOM 828 C CA . ARG A 1 108 ? 3.663 4.458 6.349 1.00 88.75 108 ARG A CA 1
ATOM 829 C C . ARG A 1 108 ? 3.161 3.852 7.659 1.00 88.75 108 ARG A C 1
ATOM 831 O O . ARG A 1 108 ? 2.100 4.233 8.151 1.00 88.75 108 ARG A O 1
ATOM 838 N N . SER A 1 109 ? 3.877 2.871 8.210 1.00 89.88 109 SER A N 1
ATOM 839 C CA . SER A 1 109 ? 3.403 2.128 9.379 1.00 89.88 109 SER A CA 1
ATOM 840 C C . SER A 1 109 ? 3.266 3.009 10.619 1.00 89.88 109 SER A C 1
ATOM 842 O O . SER A 1 109 ? 2.351 2.788 11.402 1.00 89.88 109 SER A O 1
ATOM 844 N N . SER A 1 110 ? 4.143 4.005 10.787 1.00 89.75 110 SER A N 1
ATOM 845 C CA . SER A 1 110 ? 4.079 4.972 11.890 1.00 89.75 110 SER A CA 1
ATOM 846 C C . SER A 1 110 ? 2.790 5.782 11.860 1.00 89.75 110 SER A C 1
ATOM 848 O O . SER A 1 110 ? 2.046 5.791 12.834 1.00 89.75 110 SER A O 1
ATOM 850 N N . GLU A 1 111 ? 2.485 6.399 10.719 1.00 93.31 111 GLU A N 1
ATOM 851 C CA . GLU A 1 111 ? 1.290 7.221 10.551 1.00 93.31 111 GLU A CA 1
ATOM 852 C C . GLU A 1 111 ? 0.018 6.372 10.688 1.00 93.31 111 GLU A C 1
ATOM 854 O O . GLU A 1 111 ? -0.974 6.807 11.271 1.00 93.31 111 GLU A O 1
ATOM 859 N N . LEU A 1 112 ? 0.041 5.133 10.183 1.00 93.00 112 LEU A N 1
ATOM 860 C CA . LEU A 1 112 ? -1.065 4.194 10.363 1.00 93.00 112 LEU A CA 1
ATOM 861 C C . LEU A 1 112 ? -1.288 3.827 11.832 1.00 93.00 112 LEU A C 1
ATOM 863 O O . LEU A 1 112 ? -2.439 3.652 12.228 1.00 93.00 112 LEU A O 1
ATOM 867 N N . GLU A 1 113 ? -0.228 3.707 12.630 1.00 95.69 113 GLU A N 1
ATOM 868 C CA . GLU A 1 113 ? -0.351 3.390 14.053 1.00 95.69 113 GLU A CA 1
ATOM 869 C C . GLU A 1 113 ? -0.916 4.572 14.847 1.00 95.69 113 GLU A C 1
ATOM 871 O O . GLU A 1 113 ? -1.872 4.394 15.597 1.00 95.69 113 GLU A O 1
ATOM 876 N N . GLU A 1 114 ? -0.452 5.795 14.581 1.00 96.44 114 GLU A N 1
ATOM 877 C CA . GLU A 1 114 ? -1.027 7.013 15.174 1.00 96.44 114 GLU A CA 1
ATOM 878 C C . GLU A 1 114 ? -2.532 7.142 14.873 1.00 96.44 114 GLU A C 1
ATOM 880 O O . GLU A 1 114 ? -3.345 7.457 15.749 1.00 96.44 114 GLU A O 1
ATOM 885 N N . LEU A 1 115 ? -2.941 6.841 13.635 1.00 95.06 115 LEU A N 1
ATOM 886 C CA . LEU A 1 115 ? -4.354 6.833 13.251 1.00 95.06 115 LEU A CA 1
ATOM 887 C C . LEU A 1 115 ? -5.149 5.733 13.968 1.00 95.06 115 LEU A C 1
ATOM 889 O O . LEU A 1 115 ? -6.295 5.967 14.360 1.00 95.06 115 LEU A O 1
ATOM 893 N N . ARG A 1 116 ? -4.569 4.542 14.156 1.00 95.69 116 ARG A N 1
ATOM 894 C CA . ARG A 1 116 ? -5.206 3.449 14.913 1.00 95.69 116 ARG A CA 1
ATOM 895 C C . ARG A 1 116 ? -5.420 3.831 16.368 1.00 95.69 116 ARG A C 1
ATOM 897 O O . ARG A 1 116 ? -6.507 3.593 16.891 1.00 95.69 116 ARG A O 1
ATOM 904 N N . GLU A 1 117 ? -4.434 4.459 16.997 1.00 96.75 117 GLU A N 1
ATOM 905 C CA . GLU A 1 117 ? -4.559 4.953 18.367 1.00 96.75 117 GLU A CA 1
ATOM 906 C C . GLU A 1 117 ? -5.696 5.974 18.488 1.00 96.75 117 GLU A C 1
ATOM 908 O O . GLU A 1 117 ? -6.547 5.859 19.375 1.00 96.75 117 GLU A O 1
ATOM 913 N N . ALA A 1 118 ? -5.773 6.933 17.562 1.00 96.38 118 ALA A N 1
ATOM 914 C CA . ALA A 1 118 ? -6.850 7.920 17.538 1.00 96.38 118 ALA A CA 1
ATOM 915 C C . ALA A 1 118 ? -8.236 7.270 17.353 1.00 96.38 118 ALA A C 1
ATOM 917 O O . ALA A 1 118 ? -9.188 7.617 18.058 1.00 96.38 118 ALA A O 1
ATOM 918 N N . LEU A 1 119 ? -8.359 6.290 16.452 1.00 96.38 119 LEU A N 1
ATOM 919 C CA . LEU A 1 119 ? -9.599 5.529 16.264 1.00 96.38 119 LEU A CA 1
ATOM 920 C C . LEU A 1 119 ? -9.994 4.758 17.530 1.00 96.38 119 LEU A C 1
ATOM 922 O O . LEU A 1 119 ? -11.163 4.772 17.917 1.00 96.38 119 LEU A O 1
ATOM 926 N N . GLN A 1 120 ? -9.030 4.145 18.218 1.00 96.81 120 GLN A N 1
ATOM 927 C CA . GLN A 1 120 ? -9.288 3.429 19.465 1.00 96.81 120 GLN A CA 1
ATOM 928 C C . GLN A 1 120 ? -9.801 4.370 20.561 1.00 96.81 120 GLN A C 1
ATOM 930 O O . GLN A 1 120 ? -10.707 4.014 21.316 1.00 96.81 120 GLN A O 1
ATOM 935 N N . GLN A 1 121 ? -9.273 5.593 20.640 1.00 96.25 121 GLN A N 1
ATOM 936 C CA . GLN A 1 121 ? -9.774 6.598 21.579 1.00 96.25 121 GLN A CA 1
ATOM 937 C C . GLN A 1 121 ? -11.239 6.960 21.302 1.00 96.25 121 GLN A C 1
ATOM 939 O O . GLN A 1 121 ? -12.021 7.087 22.248 1.00 96.25 121 GLN A O 1
ATOM 944 N N . VAL A 1 122 ? -11.624 7.078 20.026 1.00 96.44 122 VAL A N 1
ATOM 945 C CA . VAL A 1 122 ? -13.017 7.328 19.622 1.00 96.44 122 VAL A CA 1
ATOM 946 C C . VAL A 1 122 ? -13.924 6.173 20.036 1.00 96.44 122 VAL A C 1
ATOM 948 O O . VAL A 1 122 ? -14.986 6.414 20.612 1.00 96.44 122 VAL A O 1
ATOM 951 N N . GLU A 1 123 ? -13.521 4.927 19.797 1.00 96.44 123 GLU A N 1
ATOM 952 C CA . GLU A 1 123 ? -14.324 3.767 20.197 1.00 96.44 123 GLU A CA 1
ATOM 953 C C . GLU A 1 123 ? -14.465 3.661 21.720 1.00 96.44 123 GLU A C 1
ATOM 955 O O . GLU A 1 123 ? -15.581 3.503 22.221 1.00 96.44 123 GLU A O 1
ATOM 960 N N . ASN A 1 124 ? -13.386 3.896 22.470 1.00 96.12 124 ASN A N 1
ATOM 961 C CA . ASN A 1 124 ? -13.430 3.933 23.934 1.00 96.12 124 ASN A CA 1
ATOM 962 C C . ASN A 1 124 ? -14.342 5.057 24.457 1.00 96.12 124 ASN A C 1
A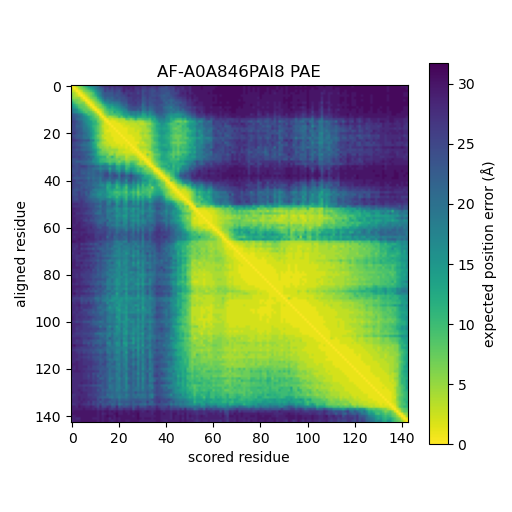TOM 964 O O . ASN A 1 124 ? -14.949 4.931 25.521 1.00 96.12 124 ASN A O 1
ATOM 968 N N . ALA A 1 125 ? -14.415 6.191 23.754 1.00 96.00 125 ALA A N 1
ATOM 969 C CA . ALA A 1 125 ? -15.317 7.284 24.107 1.00 96.00 125 ALA A CA 1
ATOM 970 C C . ALA A 1 125 ? -16.784 6.925 23.819 1.00 96.00 125 ALA A C 1
ATOM 972 O O .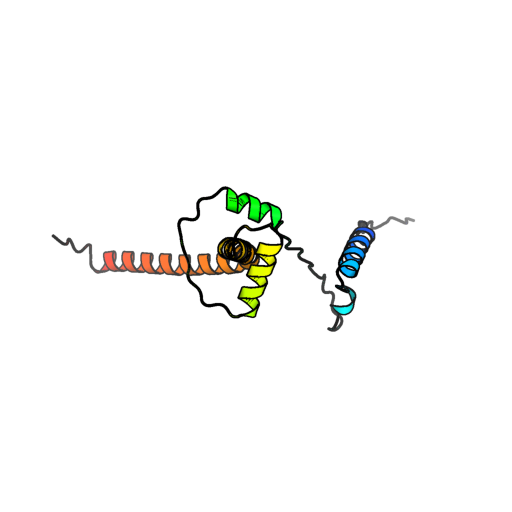 ALA A 1 125 ? -17.652 7.192 24.652 1.00 96.00 125 ALA A O 1
ATOM 973 N N . LYS A 1 126 ? -17.065 6.278 22.678 1.00 95.88 126 LYS A N 1
ATOM 974 C CA . LYS A 1 126 ? -18.404 5.757 22.354 1.00 95.88 126 LYS A CA 1
ATOM 975 C C . LYS A 1 126 ? -18.865 4.719 23.373 1.00 95.88 126 LYS A C 1
ATOM 977 O O . LYS A 1 126 ? -20.033 4.721 23.747 1.00 95.88 126 LYS A O 1
ATOM 982 N N . GLU A 1 127 ? -17.970 3.845 23.822 1.00 96.38 127 GLU A N 1
ATOM 983 C CA . GLU A 1 127 ? -18.271 2.838 24.839 1.00 96.38 127 GLU A CA 1
ATOM 984 C C . GLU A 1 127 ? -18.621 3.474 26.184 1.00 96.38 127 GLU A C 1
ATOM 986 O O . GLU A 1 127 ? -19.720 3.252 26.684 1.00 96.38 127 GLU A O 1
ATOM 991 N N . ARG A 1 128 ? -17.779 4.392 26.678 1.00 94.94 128 ARG A N 1
ATOM 992 C CA . ARG A 1 128 ? -18.069 5.175 27.892 1.00 94.94 128 ARG A CA 1
ATOM 993 C C . ARG A 1 128 ? -19.412 5.903 27.823 1.00 94.94 128 ARG A C 1
ATOM 995 O O . ARG A 1 128 ? -20.123 5.990 28.822 1.00 94.94 128 ARG A O 1
ATOM 1002 N N . LEU A 1 129 ? -19.772 6.430 26.652 1.00 94.25 129 LEU A N 1
ATOM 1003 C CA . LEU A 1 129 ? -21.068 7.071 26.439 1.00 94.25 129 LEU A CA 1
ATOM 1004 C C . LEU A 1 129 ? -22.230 6.069 26.521 1.00 94.25 129 LEU A C 1
ATOM 1006 O O . LEU A 1 129 ? -23.245 6.385 27.142 1.00 94.25 129 LEU A O 1
ATOM 1010 N N . ARG A 1 130 ? -22.093 4.869 25.940 1.00 93.81 130 ARG A N 1
ATOM 1011 C CA . ARG A 1 130 ? -23.104 3.801 26.048 1.00 93.81 130 ARG A CA 1
ATOM 1012 C C . ARG A 1 130 ? -23.286 3.339 27.492 1.00 93.81 130 ARG A C 1
ATOM 1014 O O . ARG A 1 130 ? -24.425 3.185 27.923 1.00 93.81 130 ARG A O 1
ATOM 1021 N N . ASP A 1 131 ? -22.198 3.180 28.238 1.00 94.50 131 ASP A N 1
ATOM 1022 C CA . ASP A 1 131 ? -22.255 2.795 29.651 1.00 94.50 131 ASP A CA 1
ATOM 1023 C C . ASP A 1 131 ? -22.970 3.864 30.478 1.00 94.50 131 ASP A C 1
ATOM 1025 O O . ASP A 1 131 ? -23.900 3.561 31.224 1.00 94.50 131 ASP A O 1
ATOM 1029 N N . LYS A 1 132 ? -22.634 5.143 30.259 1.00 92.62 132 LYS A N 1
ATOM 1030 C CA . LYS A 1 132 ? -23.314 6.249 30.938 1.00 92.62 132 LYS A CA 1
ATOM 1031 C C . LYS A 1 132 ? -24.800 6.327 30.589 1.00 92.62 132 LYS A C 1
ATOM 1033 O O . LYS A 1 132 ? -25.613 6.606 31.465 1.00 92.62 132 LYS A O 1
ATOM 1038 N N . ALA A 1 133 ? -25.168 6.076 29.335 1.00 91.31 133 ALA A N 1
ATOM 1039 C CA . ALA A 1 133 ? -26.569 6.031 28.929 1.00 91.31 133 ALA A CA 1
ATOM 1040 C C . ALA A 1 133 ? -27.328 4.900 29.647 1.00 91.31 133 ALA A C 1
ATOM 1042 O O . ALA A 1 133 ? -28.419 5.145 30.154 1.00 91.31 133 ALA A O 1
ATOM 1043 N N . ARG A 1 134 ? -26.735 3.704 29.772 1.00 92.69 134 ARG A N 1
ATOM 1044 C CA . ARG A 1 134 ? -27.320 2.583 30.533 1.00 92.69 134 ARG A CA 1
ATOM 1045 C C . ARG A 1 134 ? -27.499 2.908 32.015 1.00 92.69 134 ARG A C 1
ATOM 1047 O O . ARG A 1 134 ? -28.518 2.551 32.589 1.00 92.69 134 ARG A O 1
ATOM 1054 N N . GLU A 1 135 ? -26.551 3.614 32.630 1.00 90.69 135 GLU A N 1
ATOM 1055 C CA . GLU A 1 135 ? -26.691 4.069 34.022 1.00 90.69 135 GLU A CA 1
ATOM 1056 C C . GLU A 1 135 ? -27.845 5.065 34.205 1.00 90.69 135 GLU A C 1
ATOM 1058 O O . GLU A 1 135 ? -28.537 5.030 35.220 1.00 90.69 135 GLU A O 1
ATOM 1063 N N . VAL A 1 136 ? -28.031 5.979 33.247 1.00 90.06 136 VAL A N 1
ATOM 1064 C CA . VAL A 1 136 ? -29.027 7.058 33.338 1.00 90.06 136 VAL A CA 1
ATOM 1065 C C . VAL A 1 136 ? -30.434 6.564 33.013 1.00 90.06 136 VAL A C 1
ATOM 1067 O O . VAL A 1 136 ? -31.384 6.949 33.691 1.00 90.06 136 VAL A O 1
ATOM 1070 N N . PHE A 1 137 ? -30.574 5.741 31.976 1.00 86.94 137 PHE A N 1
ATOM 1071 C CA . PHE A 1 137 ? -31.873 5.290 31.473 1.00 86.94 137 PHE A CA 1
ATOM 1072 C C . PHE A 1 137 ? -32.267 3.889 31.970 1.00 86.94 137 PHE A C 1
ATOM 1074 O O . PHE A 1 137 ? -33.422 3.506 31.823 1.00 86.94 137 PHE A O 1
ATOM 1081 N N . GLY A 1 138 ? -31.355 3.155 32.620 1.00 73.44 138 GLY A N 1
ATOM 1082 C CA . GLY A 1 138 ? -31.542 1.744 32.962 1.00 73.44 138 GLY A CA 1
ATOM 1083 C C . GLY A 1 138 ? -31.354 0.829 31.748 1.00 73.44 138 GLY A C 1
ATOM 1084 O O . GLY A 1 138 ? -31.286 1.282 30.605 1.00 73.44 138 GLY A O 1
ATOM 1085 N N . GLU A 1 139 ? -31.241 -0.481 31.977 1.00 65.31 139 GLU A N 1
ATOM 1086 C CA . GLU A 1 139 ? -31.374 -1.446 30.883 1.00 65.31 139 GLU A CA 1
ATOM 1087 C C . GLU A 1 139 ? -32.837 -1.443 30.431 1.00 65.31 139 GLU A C 1
ATOM 1089 O O . GLU A 1 139 ? -33.705 -1.935 31.156 1.00 65.31 139 GLU A O 1
ATOM 1094 N N . ASP A 1 140 ? -33.117 -0.912 29.239 1.00 59.78 140 ASP A N 1
ATOM 1095 C CA . ASP A 1 140 ? -34.366 -1.218 28.548 1.00 59.78 140 ASP A CA 1
ATOM 1096 C C . ASP A 1 140 ? -34.383 -2.731 28.305 1.00 59.78 140 ASP A C 1
ATOM 1098 O O . ASP A 1 140 ? -33.808 -3.244 27.339 1.00 59.78 140 ASP A O 1
ATOM 1102 N N . LYS A 1 141 ? -35.024 -3.468 29.220 1.00 51.03 141 LYS A N 1
ATOM 1103 C CA . LYS A 1 141 ? -35.503 -4.822 28.957 1.00 51.03 141 LYS A CA 1
ATOM 1104 C C . LYS A 1 141 ? -36.441 -4.719 27.763 1.00 51.03 141 LYS A C 1
ATOM 1106 O O . LYS A 1 141 ? -37.597 -4.336 27.903 1.00 51.03 141 LYS A O 1
ATOM 1111 N N . THR A 1 142 ? -35.902 -4.998 26.586 1.00 50.22 142 THR A N 1
ATOM 1112 C CA . THR A 1 142 ? -36.703 -5.204 25.389 1.00 50.22 142 THR A CA 1
ATOM 1113 C C . THR A 1 142 ? -37.121 -6.673 25.425 1.00 50.22 142 THR A C 1
ATOM 1115 O O . THR A 1 142 ? -36.262 -7.544 25.277 1.00 50.22 142 THR A O 1
ATOM 1118 N N . ASP A 1 143 ? -38.395 -6.918 25.751 1.00 39.69 143 ASP A N 1
ATOM 1119 C CA . ASP A 1 143 ? -39.090 -8.200 25.536 1.00 39.69 143 ASP A CA 1
ATOM 1120 C C . ASP A 1 143 ? -39.184 -8.536 24.035 1.00 39.69 143 ASP A C 1
ATOM 1122 O O . ASP A 1 143 ? -39.295 -7.589 23.215 1.00 39.69 143 ASP A O 1
#

Secondary structure (DSSP, 8-state):
-------------HHHHHHHHHHHHHTT--TTTT--S-SS------------HHHHHHHHTTS-----------HHHHHHHHHHHHTTSSSSHHHHHHHHHHHHHHHTHHHHHHHHHHHHHHHHHHHHHHHHHHHHH------

Sequence (143 aa):
MMCCPDDHAHASHSGIWQMISEKLREKGIDPDTLCSGDMESFCKKMVCIAPDLKVSVQEMGQSARDQTVMVRIDEESSKALDDWVQTGYVKSRSEAAALFIREGLKVRSSELEELREALQQVENAKERLRDKAREVFGEDKTD

pLDDT: mean 77.05, std 19.81, range [34.03, 98.0]

Foldseek 3Di:
DDDDDDDDDPDPPPVVVVVVQVVCVVVVHHPVVVDDDDDDDDPDDDDPPDPPLLVLLVVVVVDDDPDDDDDDDDPVLVVVLVVVCVVVSAVHSVSSVVSCVVSVCVVCVVVVVVVVVVVVVVVVVVVVVVVVCCVVVPPPPDD

Mean predicted aligned error: 15.59 Å

Solvent-accessible surface area (backbone atoms only — not comparable to full-atom values): 9215 Å² total; per-residue (Å²): 140,81,88,81,84,87,88,74,84,77,71,85,60,62,65,61,50,49,56,52,51,52,57,35,43,77,70,74,42,60,78,72,73,77,63,83,75,83,95,66,95,70,82,77,81,82,78,86,85,71,74,58,62,66,57,53,48,55,56,56,75,74,53,89,80,92,75,88,83,90,79,90,74,58,70,66,59,53,50,53,29,48,54,46,30,73,70,65,78,27,94,36,52,72,50,37,50,48,50,51,52,55,51,51,49,62,76,42,41,66,62,53,47,56,52,48,53,53,52,50,53,52,51,56,50,53,48,54,49,52,53,51,47,37,71,73,71,44,80,80,81,78,130

Radius of gyration: 26.56 Å; Cα contacts (8 Å, |Δi|>4): 39; chains: 1; bounding box: 92×45×56 Å